Protein AF-A0A241WR89-F1 (afdb_monomer_lite)

Foldseek 3Di:
DDDDPPDDPVQWADQEDQWIDGPPFIAGNPGGTLPPAPPVAKHDYYPLAQWIAGPVAIDHSSDGDDPVPPDDDPSNVSNVVVCVVVVVDPDPD

Radius of gyration: 13.66 Å; chains: 1; bounding box: 31×27×39 Å

pLDDT: mean 81.84, std 13.42, range [38.5, 95.12]

Secondary structure (DSSP, 8-state):
----TT--GGG-EEEETTEEE-SS-EEETTTEE-TT--TTT-B--TTS-SEEEETTEEEETTEEE-TTSS---HHHHHHHHHHHHTT------

Sequence (93 aa):
MSIFEDADAQIFEIIGDCYAKDKYNIYEERSGKFEGVDDVSFKTKFDLGCIGRDKKGNWFWGNREDLNDPIHDNELKNGQRHWLNEGLRKPFI

Structure (mmCIF, N/CA/C/O backbone):
data_AF-A0A241WR89-F1
#
_entry.id   AF-A0A241WR89-F1
#
loop_
_atom_site.group_PDB
_atom_site.id
_atom_site.type_symbol
_atom_site.label_atom_id
_atom_site.label_alt_id
_atom_site.label_comp_id
_atom_site.label_asym_id
_atom_site.label_entity_id
_atom_site.label_seq_id
_atom_site.pdbx_PDB_ins_code
_atom_site.Cartn_x
_atom_site.Cartn_y
_atom_site.Cartn_z
_atom_site.occupancy
_atom_site.B_iso_or_equiv
_atom_site.auth_seq_id
_atom_site.auth_comp_id
_atom_site.auth_asym_id
_atom_site.auth_atom_id
_atom_site.pdbx_PDB_model_num
ATOM 1 N N . MET A 1 1 ? 4.974 -6.318 22.847 1.00 48.66 1 MET A N 1
ATOM 2 C CA . MET A 1 1 ? 3.599 -6.595 22.390 1.00 48.66 1 MET A CA 1
ATOM 3 C C . MET A 1 1 ? 2.881 -5.264 22.373 1.00 48.66 1 MET A C 1
ATOM 5 O O . MET A 1 1 ? 2.786 -4.649 23.427 1.00 48.66 1 MET A O 1
ATOM 9 N N . SER A 1 2 ? 2.510 -4.777 21.193 1.00 57.28 2 SER A N 1
ATOM 10 C CA . SER A 1 2 ? 1.800 -3.503 21.049 1.00 57.28 2 SER A CA 1
ATOM 11 C C . SER A 1 2 ? 0.305 -3.793 21.005 1.00 57.28 2 SER A C 1
ATOM 13 O O . SER A 1 2 ? -0.118 -4.679 20.266 1.00 57.28 2 SER A O 1
ATOM 15 N N . ILE A 1 3 ? -0.471 -3.094 21.829 1.00 63.84 3 ILE A N 1
ATOM 16 C CA . ILE A 1 3 ? -1.932 -3.183 21.868 1.00 63.84 3 ILE A CA 1
ATOM 17 C C . ILE A 1 3 ? -2.454 -1.850 21.339 1.00 63.84 3 ILE A C 1
ATOM 19 O O . ILE A 1 3 ? -2.050 -0.798 21.830 1.00 63.84 3 ILE A O 1
ATOM 23 N N . PHE A 1 4 ? -3.310 -1.899 20.322 1.00 66.25 4 PHE A N 1
ATOM 24 C CA . PHE A 1 4 ? -3.969 -0.724 19.760 1.00 66.25 4 PHE A CA 1
ATOM 25 C C . PHE A 1 4 ? -5.405 -0.696 20.288 1.00 66.25 4 PHE A C 1
ATOM 27 O O . PHE A 1 4 ? -6.196 -1.559 19.922 1.00 66.25 4 PHE A O 1
ATOM 34 N N . GLU A 1 5 ? -5.728 0.253 21.170 1.00 68.88 5 GLU A N 1
ATOM 35 C CA . GLU A 1 5 ? -7.037 0.311 21.851 1.00 68.88 5 GLU A CA 1
ATOM 36 C C . GLU A 1 5 ? -8.215 0.520 20.884 1.00 68.88 5 GLU A C 1
ATOM 38 O O . GLU A 1 5 ? -9.313 0.039 21.145 1.00 68.88 5 GLU A O 1
ATOM 43 N N . ASP A 1 6 ? -7.966 1.162 19.740 1.00 68.25 6 ASP A N 1
ATOM 44 C CA . ASP A 1 6 ? -8.966 1.393 18.690 1.00 68.25 6 ASP A CA 1
ATOM 45 C C . ASP A 1 6 ? -9.071 0.247 17.669 1.00 68.25 6 ASP A C 1
ATOM 47 O O . ASP A 1 6 ? -9.893 0.319 16.753 1.00 68.25 6 ASP A O 1
ATOM 51 N N . ALA A 1 7 ? -8.222 -0.783 17.773 1.00 63.16 7 ALA A N 1
ATOM 52 C CA . ALA A 1 7 ? -8.223 -1.876 16.809 1.00 63.16 7 ALA A CA 1
ATOM 53 C C . ALA A 1 7 ? -9.416 -2.804 17.052 1.00 63.16 7 ALA A C 1
ATOM 55 O O . ALA A 1 7 ? -9.520 -3.466 18.089 1.00 63.16 7 ALA A O 1
ATOM 56 N N . ASP A 1 8 ? -10.300 -2.895 16.061 1.00 68.00 8 ASP A N 1
ATOM 57 C CA . ASP A 1 8 ? -11.430 -3.818 16.100 1.00 68.00 8 ASP A CA 1
ATOM 58 C C . ASP A 1 8 ? -11.020 -5.175 15.515 1.00 68.00 8 ASP A C 1
ATOM 60 O O . ASP A 1 8 ? -11.103 -5.425 14.310 1.00 68.00 8 ASP A O 1
ATOM 64 N N . ALA A 1 9 ? -10.569 -6.073 16.394 1.00 64.75 9 ALA A N 1
ATOM 65 C CA . ALA A 1 9 ? -10.123 -7.409 16.010 1.00 64.75 9 ALA A CA 1
ATOM 66 C C . ALA A 1 9 ? -11.231 -8.278 15.380 1.00 64.75 9 ALA A C 1
ATOM 68 O O . ALA A 1 9 ? -10.911 -9.276 14.736 1.00 64.75 9 ALA A O 1
ATOM 69 N N . GLN A 1 10 ? -12.518 -7.935 15.539 1.00 67.62 10 GLN A N 1
ATOM 70 C CA . GLN A 1 10 ? -13.610 -8.704 14.927 1.00 67.62 10 GLN A CA 1
ATOM 71 C C . GLN A 1 10 ? -13.783 -8.407 13.432 1.00 67.62 10 GLN A C 1
ATOM 73 O O . GLN A 1 10 ? -14.431 -9.188 12.737 1.00 67.62 10 GLN A O 1
ATOM 78 N N . ILE A 1 11 ? -13.212 -7.305 12.930 1.00 73.31 11 ILE A N 1
ATOM 79 C CA . ILE A 1 11 ? -13.406 -6.815 11.552 1.00 73.31 11 ILE A CA 1
ATOM 80 C C . ILE A 1 11 ? -12.067 -6.759 10.795 1.00 73.31 11 ILE A C 1
ATOM 82 O O . ILE A 1 11 ? -11.938 -6.100 9.767 1.00 73.31 11 ILE A O 1
ATOM 86 N N . PHE A 1 12 ? -11.045 -7.445 11.300 1.00 82.69 12 PHE A N 1
ATOM 87 C CA . PHE A 1 12 ? -9.736 -7.448 10.666 1.00 82.69 12 PHE A CA 1
ATOM 88 C C . PHE A 1 12 ? -9.778 -8.236 9.349 1.00 82.69 12 PHE A C 1
ATOM 90 O O . PHE A 1 12 ? -10.060 -9.435 9.335 1.00 82.69 12 PHE A O 1
ATOM 97 N N . GLU A 1 13 ? -9.492 -7.563 8.238 1.00 91.62 13 GLU A N 1
ATOM 98 C CA . GLU A 1 13 ? -9.438 -8.146 6.899 1.00 91.62 13 GLU A CA 1
ATOM 99 C C . GLU A 1 13 ? -7.996 -8.121 6.394 1.00 91.62 13 GLU A C 1
ATOM 101 O O . GLU A 1 13 ? -7.362 -7.066 6.342 1.00 91.62 13 GLU A O 1
ATOM 106 N N . ILE A 1 14 ? -7.475 -9.279 5.989 1.00 93.12 14 ILE A N 1
ATOM 107 C CA . ILE A 1 14 ? -6.219 -9.346 5.238 1.00 93.12 14 ILE A CA 1
ATOM 108 C C . ILE A 1 14 ? -6.533 -8.906 3.805 1.00 93.12 14 ILE A C 1
ATOM 110 O O . ILE A 1 14 ? -7.382 -9.507 3.151 1.00 93.12 14 ILE A O 1
ATOM 114 N N . ILE A 1 15 ? -5.865 -7.856 3.327 1.00 94.06 15 ILE A N 1
ATOM 115 C CA . ILE A 1 15 ? -6.158 -7.220 2.027 1.00 94.06 15 ILE A CA 1
ATOM 116 C C . ILE A 1 15 ? -5.060 -7.433 0.983 1.00 94.06 15 ILE A C 1
ATOM 118 O O . ILE A 1 15 ? -5.243 -7.089 -0.185 1.00 94.06 15 ILE A O 1
ATOM 122 N N . GLY A 1 16 ? -3.925 -7.994 1.391 1.00 93.94 16 GLY A N 1
ATOM 123 C CA . GLY A 1 16 ? -2.816 -8.374 0.526 1.00 93.94 16 GLY A CA 1
ATOM 124 C C . GLY A 1 16 ? -1.760 -9.137 1.313 1.00 93.94 16 GLY A C 1
ATOM 125 O O . GLY A 1 16 ? -1.959 -9.434 2.490 1.00 93.94 16 GLY A O 1
ATOM 126 N N . ASP A 1 17 ? -0.627 -9.416 0.674 1.00 93.25 17 ASP A N 1
ATOM 127 C CA . ASP A 1 17 ? 0.373 -10.337 1.229 1.00 93.25 17 ASP A CA 1
ATOM 128 C C . ASP A 1 17 ? 0.947 -9.873 2.575 1.00 93.25 17 ASP A C 1
ATOM 130 O O . ASP A 1 17 ? 1.213 -10.693 3.446 1.00 93.25 17 ASP A O 1
ATOM 134 N N . CYS A 1 18 ? 1.095 -8.557 2.760 1.00 94.81 18 CYS A N 1
ATOM 135 C CA . CYS A 1 18 ? 1.762 -7.974 3.934 1.00 94.81 18 CYS A CA 1
ATOM 136 C C . CYS A 1 18 ? 0.928 -6.864 4.586 1.00 94.81 18 CYS A C 1
ATOM 138 O O . CYS A 1 18 ? 1.443 -6.064 5.371 1.00 94.81 18 CYS A O 1
ATOM 140 N N . TYR A 1 19 ? -0.359 -6.786 4.226 1.00 95.12 19 TYR A N 1
ATOM 141 C CA . TYR A 1 19 ? -1.254 -5.721 4.654 1.00 95.12 19 TYR A CA 1
ATOM 142 C C . TYR A 1 19 ? -2.608 -6.253 5.095 1.00 95.12 19 TYR A C 1
ATOM 144 O O . TYR A 1 19 ? -3.223 -7.105 4.450 1.00 95.12 19 TYR A O 1
ATOM 152 N N . ALA A 1 20 ? -3.115 -5.646 6.154 1.00 93.81 20 ALA A N 1
ATOM 153 C CA . ALA A 1 20 ? -4.452 -5.876 6.658 1.00 93.81 20 ALA A CA 1
ATOM 154 C C . ALA A 1 20 ? -5.111 -4.551 7.033 1.00 93.81 20 ALA A C 1
ATOM 156 O O . ALA A 1 20 ? -4.447 -3.520 7.131 1.00 93.81 20 ALA A O 1
ATOM 157 N N . LYS A 1 21 ? -6.422 -4.557 7.230 1.00 92.00 21 LYS A N 1
ATOM 158 C CA . LYS A 1 21 ? -7.172 -3.377 7.653 1.00 92.00 21 LYS A CA 1
ATOM 159 C C . LYS A 1 21 ? -8.228 -3.736 8.677 1.00 92.00 21 LYS A C 1
ATOM 161 O O . LYS A 1 21 ? -8.751 -4.846 8.677 1.00 92.00 21 LYS A O 1
ATOM 166 N N . ASP A 1 22 ? -8.591 -2.750 9.477 1.00 89.31 22 ASP A N 1
ATOM 167 C CA . ASP A 1 22 ? -9.875 -2.725 10.162 1.00 89.31 22 ASP A CA 1
ATOM 168 C C . ASP A 1 22 ? -10.752 -1.608 9.563 1.00 89.31 22 ASP A C 1
ATOM 170 O O . ASP A 1 22 ? -10.571 -1.180 8.414 1.00 89.31 22 ASP A O 1
ATOM 174 N N . LYS A 1 23 ? -11.744 -1.142 10.324 1.00 83.19 23 LYS A N 1
ATOM 175 C CA . LYS A 1 23 ? -12.641 -0.062 9.905 1.00 83.19 23 LYS A CA 1
ATOM 176 C C . LYS A 1 23 ? -11.943 1.302 9.756 1.00 83.19 23 LYS A C 1
ATOM 178 O O . LYS A 1 23 ? -12.461 2.144 9.023 1.00 83.19 23 LYS A O 1
ATOM 183 N N . TYR A 1 24 ? -10.830 1.539 10.446 1.00 83.25 24 TYR A N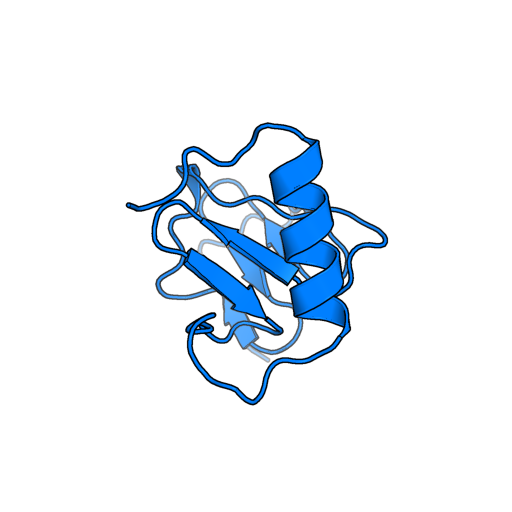 1
ATOM 184 C CA . TYR A 1 24 ? -10.222 2.864 10.612 1.00 83.25 24 TYR A CA 1
ATOM 185 C C . TYR A 1 24 ? -8.756 2.939 10.183 1.00 83.25 24 TYR A C 1
ATOM 187 O O . TYR A 1 24 ? -8.258 4.029 9.919 1.00 83.25 24 TYR A O 1
ATOM 195 N N .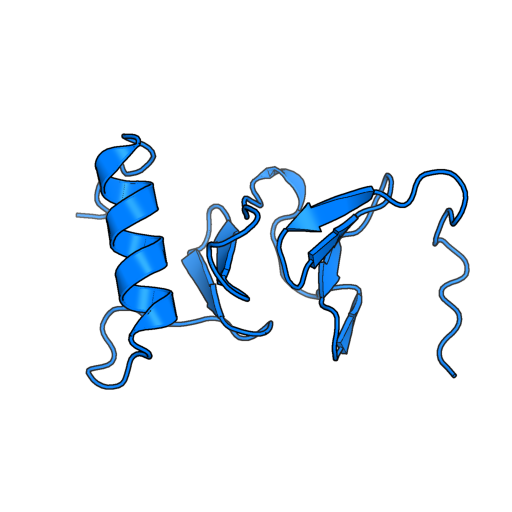 ASN A 1 25 ? -8.047 1.814 10.160 1.00 89.69 25 ASN A N 1
ATOM 196 C CA . ASN A 1 25 ? -6.608 1.768 9.984 1.00 89.69 25 ASN A CA 1
ATOM 197 C C . ASN A 1 25 ? -6.205 0.648 9.027 1.00 89.69 25 ASN A C 1
ATOM 199 O O . ASN A 1 25 ? -6.867 -0.384 8.898 1.00 89.69 25 ASN A O 1
ATOM 203 N N . ILE A 1 26 ? -5.049 0.853 8.406 1.00 93.06 26 ILE A N 1
ATOM 204 C CA . ILE A 1 26 ? -4.309 -0.180 7.691 1.00 93.06 26 ILE A CA 1
ATOM 205 C C . ILE A 1 26 ? -3.116 -0.560 8.553 1.00 93.06 26 ILE A C 1
ATOM 207 O O . ILE A 1 26 ? -2.548 0.278 9.254 1.00 93.06 26 ILE A O 1
ATOM 211 N N . TYR A 1 27 ? -2.746 -1.826 8.492 1.00 93.00 27 TYR A N 1
ATOM 212 C CA . TYR A 1 27 ? -1.644 -2.414 9.218 1.00 93.00 27 TYR A CA 1
ATOM 213 C C . TYR A 1 27 ? -0.698 -3.066 8.218 1.00 93.00 27 TYR A C 1
ATOM 215 O O . TYR A 1 27 ? -1.139 -3.789 7.325 1.00 93.00 27 TYR A O 1
ATOM 223 N N . GLU A 1 28 ? 0.592 -2.795 8.362 1.00 93.75 28 GLU A N 1
ATOM 224 C CA . GLU A 1 28 ? 1.670 -3.510 7.692 1.00 93.75 28 GLU A CA 1
ATOM 225 C C . GLU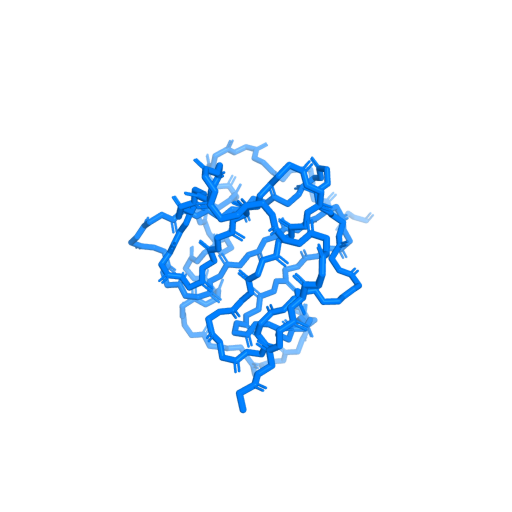 A 1 28 ? 2.229 -4.567 8.649 1.00 93.75 28 GLU A C 1
ATOM 227 O O . GLU A 1 28 ? 2.342 -4.344 9.855 1.00 93.75 28 GLU A O 1
ATOM 232 N N . GLU A 1 29 ? 2.546 -5.742 8.113 1.00 91.62 29 GLU A N 1
ATOM 233 C CA . GLU A 1 29 ? 2.874 -6.943 8.889 1.00 91.62 29 GLU A CA 1
ATOM 234 C C . GLU A 1 29 ? 3.994 -6.743 9.929 1.00 91.62 29 GLU A C 1
ATOM 236 O O . GLU A 1 29 ? 3.939 -7.320 11.017 1.00 91.62 29 GLU A O 1
ATOM 241 N N . ARG A 1 30 ? 5.011 -5.925 9.630 1.00 90.69 30 ARG A N 1
ATOM 242 C CA . ARG A 1 30 ? 6.218 -5.798 10.464 1.00 90.69 30 ARG A CA 1
ATOM 243 C C . ARG A 1 30 ? 6.136 -4.653 11.460 1.00 90.69 30 ARG A C 1
ATOM 245 O O . ARG A 1 30 ? 6.687 -4.745 12.557 1.00 90.69 30 ARG A O 1
ATOM 252 N N . SER A 1 31 ? 5.489 -3.567 11.065 1.00 87.88 31 SER A N 1
ATOM 253 C CA . SER A 1 31 ? 5.417 -2.311 11.814 1.00 87.88 31 SER A CA 1
ATOM 254 C C . SER A 1 31 ? 4.090 -2.120 12.552 1.00 87.88 31 SER A C 1
ATOM 256 O O . SER A 1 31 ? 4.012 -1.305 13.473 1.00 87.88 31 SER A O 1
ATOM 258 N N . GLY A 1 32 ? 3.063 -2.910 12.230 1.00 90.12 32 GLY A N 1
ATOM 259 C CA . GLY A 1 32 ? 1.721 -2.741 12.770 1.00 90.12 32 GLY A CA 1
ATOM 260 C C . GLY A 1 32 ? 1.010 -1.593 12.066 1.00 90.12 32 GLY A C 1
ATOM 261 O O . GLY A 1 32 ? 0.939 -1.579 10.842 1.00 90.12 32 GLY A O 1
ATOM 262 N N . LYS A 1 33 ? 0.434 -0.646 12.815 1.00 90.88 33 LYS A N 1
ATOM 263 C CA . LYS A 1 33 ? -0.342 0.455 12.225 1.00 90.88 33 LYS A CA 1
ATOM 264 C C . LYS A 1 33 ? 0.490 1.214 11.184 1.00 90.88 33 LYS A C 1
ATOM 266 O O . LYS A 1 33 ? 1.581 1.702 11.470 1.00 90.88 33 LYS A O 1
ATOM 271 N N . PHE A 1 34 ? -0.047 1.304 9.973 1.00 92.50 34 PHE A N 1
ATOM 272 C CA . PHE A 1 34 ? 0.647 1.843 8.817 1.00 92.50 34 PHE A CA 1
ATOM 273 C C . PHE A 1 34 ? 0.514 3.370 8.780 1.00 92.50 34 PHE A C 1
ATOM 275 O O . PHE A 1 34 ? -0.446 3.927 8.253 1.00 92.50 34 PHE A O 1
ATOM 282 N N . GLU A 1 35 ? 1.479 4.061 9.377 1.00 90.00 35 GLU A N 1
ATOM 283 C CA . GLU A 1 35 ? 1.450 5.518 9.513 1.00 90.00 35 GLU A CA 1
ATOM 284 C C . GLU A 1 35 ? 1.692 6.259 8.183 1.00 90.00 35 GLU A C 1
ATOM 286 O O . GLU A 1 35 ? 2.517 5.876 7.353 1.00 90.00 35 GLU A O 1
ATOM 291 N N . GLY A 1 36 ? 0.982 7.375 7.980 1.00 90.00 36 GLY A N 1
ATOM 292 C CA . GLY A 1 36 ? 1.160 8.270 6.825 1.00 90.00 36 GLY A CA 1
ATOM 293 C C . GLY A 1 36 ? 0.532 7.801 5.502 1.00 90.00 36 GLY A C 1
ATOM 294 O O . GLY A 1 36 ? 0.484 8.589 4.540 1.00 90.00 36 GLY A O 1
ATOM 295 N N . VAL A 1 37 ? 0.018 6.568 5.466 1.00 92.44 37 VAL A N 1
ATOM 296 C CA . VAL A 1 37 ? -0.783 6.028 4.363 1.00 92.44 37 VAL A CA 1
ATOM 297 C C . VAL A 1 37 ? -2.076 6.822 4.199 1.00 92.44 37 VAL A C 1
ATOM 299 O O . VAL A 1 37 ? -2.685 7.265 5.171 1.00 92.44 37 VAL A O 1
ATOM 302 N N . ASP A 1 38 ? -2.489 7.045 2.954 1.00 92.31 38 ASP A N 1
ATOM 303 C CA . ASP A 1 38 ? -3.863 7.464 2.682 1.00 92.31 38 ASP A CA 1
ATOM 304 C C . ASP A 1 38 ? -4.740 6.213 2.568 1.00 92.31 38 ASP A C 1
ATOM 306 O O . ASP A 1 38 ? -4.824 5.593 1.509 1.00 92.31 38 ASP A O 1
ATOM 310 N N . ASP A 1 39 ? -5.341 5.825 3.689 1.00 89.50 39 ASP A N 1
ATOM 311 C CA . ASP A 1 39 ? -6.136 4.608 3.867 1.00 89.50 39 ASP A CA 1
ATOM 312 C C . ASP A 1 39 ? -7.328 4.523 2.903 1.00 89.50 39 ASP A C 1
ATOM 314 O O . ASP A 1 39 ? -7.609 3.461 2.347 1.00 89.50 39 ASP A O 1
ATOM 318 N N . VAL A 1 40 ? -7.976 5.658 2.629 1.00 89.94 40 VAL A N 1
ATOM 319 C CA . VAL A 1 40 ? -9.119 5.752 1.710 1.00 89.94 40 VAL A CA 1
ATOM 320 C C . VAL A 1 40 ? -8.743 5.355 0.279 1.00 89.94 40 VAL A C 1
ATOM 322 O O . VAL A 1 40 ? -9.544 4.732 -0.421 1.00 89.94 40 VAL A O 1
ATOM 325 N N . SER A 1 41 ? -7.546 5.726 -0.185 1.00 91.75 41 SER A N 1
ATOM 326 C CA . SER A 1 41 ? -7.081 5.416 -1.544 1.00 91.75 41 SER A CA 1
ATOM 327 C C . SER A 1 41 ? -6.116 4.238 -1.623 1.00 91.75 41 SER A C 1
ATOM 329 O O . SER A 1 41 ? -5.682 3.905 -2.732 1.00 91.75 41 SER A O 1
ATOM 331 N N . PHE A 1 42 ? -5.780 3.618 -0.490 1.00 92.38 42 PHE A N 1
ATOM 332 C CA . PHE A 1 42 ? -4.816 2.534 -0.451 1.00 92.38 42 PHE A CA 1
ATOM 333 C C . PHE A 1 42 ? -5.313 1.307 -1.215 1.00 92.38 42 PHE A C 1
ATOM 335 O O . PHE A 1 42 ? -6.467 0.887 -1.114 1.00 92.38 42 PHE A O 1
ATOM 342 N N . LYS A 1 43 ? -4.409 0.720 -1.992 1.00 92.19 43 LYS A N 1
ATOM 343 C CA . LYS A 1 43 ? -4.621 -0.484 -2.784 1.00 92.19 43 LYS A CA 1
ATOM 344 C C . LYS A 1 43 ? -3.412 -1.392 -2.653 1.00 92.19 43 LYS A C 1
ATOM 346 O O . LYS A 1 43 ? -2.270 -0.953 -2.755 1.00 92.19 43 LYS A O 1
ATOM 351 N N . THR A 1 44 ? -3.693 -2.670 -2.494 1.00 92.75 44 THR A N 1
ATOM 352 C CA . THR A 1 44 ? -2.738 -3.775 -2.533 1.00 92.75 44 THR A CA 1
ATOM 353 C C . THR A 1 44 ? -3.482 -5.009 -3.052 1.00 92.75 44 THR A C 1
ATOM 355 O O . THR A 1 44 ? -4.688 -4.926 -3.312 1.00 92.75 44 THR A O 1
ATOM 358 N N . LYS A 1 45 ? -2.770 -6.109 -3.297 1.00 90.25 45 LYS A N 1
ATOM 359 C CA . LYS A 1 45 ? -3.340 -7.386 -3.733 1.00 90.25 45 LYS A CA 1
ATOM 360 C C . LYS A 1 45 ? -2.512 -8.539 -3.184 1.00 90.25 45 LYS A C 1
ATOM 362 O 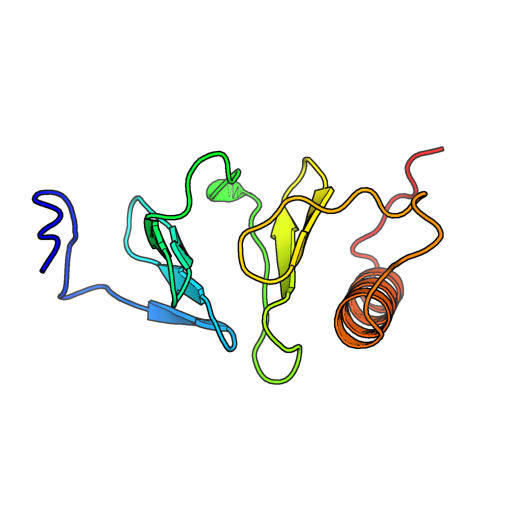O . LYS A 1 45 ? -1.337 -8.365 -2.878 1.00 90.25 45 LYS A O 1
ATOM 367 N N . PHE A 1 46 ? -3.148 -9.699 -3.113 1.00 88.94 46 PHE A N 1
ATOM 368 C CA . PHE A 1 46 ? -2.460 -10.969 -2.934 1.00 88.94 46 PHE A CA 1
ATOM 369 C C . PHE A 1 46 ? -1.597 -11.305 -4.153 1.00 88.94 46 PHE A C 1
ATOM 371 O O . PHE A 1 46 ? -1.909 -10.874 -5.269 1.00 88.94 46 PHE A O 1
ATOM 378 N N . ASP A 1 47 ? -0.534 -12.070 -3.920 1.00 88.69 47 ASP A N 1
ATOM 379 C CA . ASP A 1 47 ? 0.448 -12.526 -4.912 1.00 88.69 47 ASP A CA 1
ATOM 380 C C . ASP A 1 47 ? 1.213 -11.390 -5.626 1.00 88.69 47 ASP A C 1
ATOM 382 O O . ASP A 1 47 ? 1.829 -11.595 -6.678 1.00 88.69 47 ASP A O 1
ATOM 386 N N . LEU A 1 48 ? 1.182 -10.177 -5.067 1.00 85.25 48 LEU A N 1
ATOM 387 C CA . LEU A 1 48 ? 1.901 -9.006 -5.578 1.00 85.25 48 LEU A CA 1
ATOM 388 C C . LEU A 1 48 ? 3.193 -8.736 -4.786 1.00 85.25 48 LEU A C 1
ATOM 390 O O . LEU A 1 48 ? 4.016 -7.931 -5.220 1.00 85.25 48 LEU A O 1
ATOM 394 N N . GLY A 1 49 ? 3.369 -9.400 -3.644 1.00 89.50 49 GLY A N 1
ATOM 395 C CA . GLY A 1 49 ? 4.376 -9.105 -2.633 1.00 89.50 49 GLY A CA 1
ATOM 396 C C . GLY A 1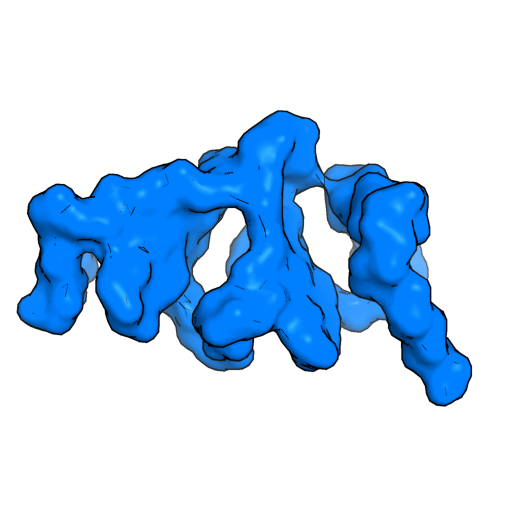 49 ? 3.930 -7.991 -1.684 1.00 89.50 49 GLY A C 1
ATOM 397 O O . GLY A 1 49 ? 2.789 -7.521 -1.710 1.00 89.50 49 GLY A O 1
ATOM 398 N N . CYS A 1 50 ? 4.861 -7.505 -0.860 1.00 91.88 50 CYS A N 1
ATOM 399 C CA . CYS A 1 50 ? 4.620 -6.432 0.110 1.00 91.88 50 CYS A CA 1
ATOM 400 C C . CYS A 1 50 ? 4.547 -5.046 -0.544 1.00 91.88 50 CYS A C 1
ATOM 402 O O . CYS A 1 50 ? 5.275 -4.120 -0.175 1.00 91.88 50 CYS A O 1
ATOM 404 N N . ILE A 1 51 ? 3.683 -4.907 -1.547 1.00 91.38 51 ILE A N 1
ATOM 405 C CA . ILE A 1 51 ? 3.517 -3.700 -2.347 1.00 91.38 51 ILE A CA 1
ATOM 406 C C . ILE A 1 51 ? 2.149 -3.101 -2.072 1.00 91.38 51 ILE A C 1
ATOM 408 O O . ILE A 1 51 ? 1.107 -3.741 -2.226 1.00 91.38 51 ILE A O 1
ATOM 412 N N . GLY A 1 52 ? 2.163 -1.826 -1.715 1.00 91.88 52 GLY A N 1
ATOM 413 C CA . GLY A 1 52 ? 0.975 -1.008 -1.569 1.00 91.88 52 GLY A CA 1
ATOM 414 C C . GLY A 1 52 ? 1.050 0.218 -2.462 1.00 91.88 52 GLY A C 1
ATOM 415 O O . GLY A 1 52 ? 2.115 0.625 -2.927 1.00 91.88 52 GLY A O 1
ATOM 416 N N . ARG A 1 53 ? -0.088 0.855 -2.693 1.00 89.94 53 ARG A N 1
ATOM 417 C CA . ARG A 1 53 ? -0.141 2.153 -3.356 1.00 89.94 53 ARG A CA 1
ATOM 418 C C . ARG A 1 53 ? -1.281 2.969 -2.801 1.00 89.94 53 ARG A C 1
ATOM 420 O O . ARG A 1 53 ? -2.376 2.457 -2.642 1.00 89.94 53 ARG A O 1
ATOM 427 N N . ASP A 1 54 ? -1.042 4.253 -2.606 1.00 92.06 54 ASP A N 1
ATOM 428 C CA . ASP A 1 54 ? -2.092 5.229 -2.349 1.00 92.06 54 ASP A CA 1
ATOM 429 C C . ASP A 1 54 ? -2.009 6.394 -3.349 1.00 92.06 54 ASP A C 1
ATOM 431 O O . ASP A 1 54 ? -1.192 6.402 -4.280 1.00 92.06 54 ASP A O 1
ATOM 435 N N . LYS A 1 55 ? -2.861 7.408 -3.176 1.00 89.75 55 LYS A N 1
ATOM 436 C CA . LYS A 1 55 ? -2.886 8.593 -4.047 1.00 89.75 55 LYS A CA 1
ATOM 437 C C . LYS A 1 55 ? -1.564 9.364 -4.091 1.00 89.75 55 LYS A C 1
ATOM 439 O O . LYS A 1 55 ? -1.333 10.097 -5.050 1.00 89.75 55 LYS A O 1
ATOM 444 N N . LYS A 1 56 ? -0.717 9.239 -3.065 1.00 88.69 56 LYS A N 1
ATOM 445 C CA . LYS A 1 56 ? 0.551 9.966 -2.954 1.00 88.69 56 LYS A CA 1
ATOM 446 C C . LYS A 1 56 ? 1.703 9.195 -3.603 1.00 88.69 56 LYS A C 1
ATOM 448 O O . LYS A 1 56 ? 2.748 9.786 -3.837 1.00 88.69 56 LYS A O 1
ATOM 453 N N . GLY A 1 57 ? 1.599 7.877 -3.797 1.00 87.19 57 GLY A N 1
ATOM 454 C CA . GLY A 1 57 ? 2.692 7.075 -4.361 1.00 87.19 57 GLY A CA 1
ATOM 455 C C . GLY A 1 57 ? 2.656 5.599 -3.979 1.00 87.19 57 GLY A C 1
ATOM 456 O O . GLY A 1 57 ? 1.657 5.109 -3.454 1.00 87.19 57 GLY A O 1
ATOM 457 N N . ASN A 1 58 ? 3.750 4.894 -4.274 1.00 88.81 58 ASN A N 1
ATOM 458 C CA . ASN A 1 58 ? 3.889 3.476 -3.953 1.00 88.81 58 ASN A CA 1
ATOM 459 C C . ASN A 1 58 ? 4.573 3.275 -2.605 1.00 88.81 58 ASN A C 1
ATOM 461 O O . ASN A 1 58 ? 5.367 4.099 -2.148 1.00 88.81 58 ASN A O 1
ATOM 465 N N . TRP A 1 59 ? 4.264 2.129 -2.029 1.00 91.50 59 TRP A N 1
ATOM 466 C CA . TRP A 1 59 ? 4.831 1.617 -0.809 1.00 91.50 59 TRP A CA 1
ATOM 467 C C . TRP A 1 59 ? 5.467 0.265 -1.096 1.00 91.50 59 TRP A C 1
ATOM 469 O O . TRP A 1 59 ? 4.874 -0.562 -1.793 1.00 91.50 59 TRP A O 1
ATOM 479 N N . PHE A 1 60 ? 6.641 0.037 -0.529 1.00 90.50 60 PHE A N 1
ATOM 480 C CA . PHE A 1 60 ? 7.267 -1.272 -0.474 1.00 90.50 60 PHE A CA 1
ATOM 481 C C . PHE A 1 60 ? 7.591 -1.550 0.978 1.00 90.50 60 PHE A C 1
ATOM 483 O O . PHE A 1 60 ? 8.300 -0.770 1.615 1.00 90.50 60 PHE A O 1
ATOM 490 N N . TRP A 1 61 ? 7.066 -2.648 1.525 1.00 90.75 61 TRP A N 1
ATOM 491 C CA . TRP A 1 61 ? 7.479 -3.097 2.855 1.00 90.75 61 TRP A CA 1
ATOM 492 C C . TRP A 1 61 ? 7.228 -2.036 3.956 1.00 90.75 61 TRP A C 1
ATOM 494 O O . TRP A 1 61 ? 7.975 -1.926 4.927 1.00 90.75 61 TRP A O 1
ATOM 504 N N . GLY A 1 62 ? 6.196 -1.206 3.769 1.00 89.81 62 GLY A N 1
ATOM 505 C CA . GLY A 1 62 ? 5.843 -0.095 4.664 1.00 89.81 62 GLY A CA 1
ATOM 506 C C . GLY A 1 62 ? 6.627 1.207 4.435 1.00 89.81 62 GLY A C 1
ATOM 507 O O . GLY A 1 62 ? 6.280 2.233 5.011 1.00 89.81 62 GLY A O 1
ATOM 508 N N . ASN A 1 63 ? 7.636 1.214 3.560 1.00 90.19 63 ASN A N 1
ATOM 509 C CA . ASN A 1 63 ? 8.404 2.409 3.211 1.00 90.19 63 ASN A CA 1
ATOM 510 C C . ASN A 1 63 ? 7.872 3.067 1.944 1.00 90.19 63 ASN A C 1
ATOM 512 O O . ASN A 1 63 ? 7.366 2.405 1.036 1.00 90.19 63 ASN A O 1
ATOM 516 N N . ARG A 1 64 ? 7.957 4.397 1.900 1.00 89.50 64 ARG A N 1
ATOM 517 C CA . ARG A 1 64 ? 7.549 5.185 0.741 1.00 89.50 64 ARG A CA 1
ATOM 518 C C . ARG A 1 64 ? 8.675 5.204 -0.278 1.00 89.50 64 ARG A C 1
ATOM 520 O O . ARG A 1 64 ? 9.772 5.646 0.038 1.00 89.50 64 ARG A O 1
ATOM 527 N N . GLU A 1 65 ? 8.360 4.795 -1.498 1.00 87.38 65 GLU A N 1
ATOM 528 C CA . GLU A 1 65 ? 9.358 4.619 -2.550 1.00 87.38 65 GLU A CA 1
ATOM 529 C C . GLU A 1 65 ? 9.233 5.710 -3.618 1.00 87.38 65 GLU A C 1
ATOM 531 O O . GLU A 1 65 ? 8.152 5.928 -4.182 1.00 87.38 65 GLU A O 1
ATOM 536 N N . ASP A 1 66 ? 10.345 6.384 -3.919 1.00 80.75 66 ASP A N 1
ATOM 537 C CA . ASP A 1 66 ? 10.449 7.279 -5.073 1.00 80.75 66 ASP A CA 1
ATOM 538 C C . ASP A 1 66 ? 10.866 6.473 -6.294 1.00 80.75 66 ASP A C 1
ATOM 540 O O . ASP A 1 66 ? 12.027 6.115 -6.427 1.00 80.75 66 ASP A O 1
ATOM 544 N N . LEU A 1 67 ? 9.929 6.241 -7.212 1.00 70.25 67 LEU A N 1
ATOM 545 C CA . LEU A 1 67 ? 10.148 5.489 -8.450 1.00 70.25 67 LEU A CA 1
ATOM 546 C C . LEU A 1 67 ? 11.202 6.079 -9.401 1.00 70.25 67 LEU A C 1
ATOM 548 O O . LEU A 1 67 ? 11.540 5.432 -10.391 1.00 70.25 67 LEU A O 1
ATOM 552 N N . ASN A 1 68 ? 11.692 7.289 -9.143 1.00 73.38 68 ASN A N 1
ATOM 553 C CA . ASN A 1 68 ? 12.789 7.874 -9.906 1.00 73.38 68 ASN A CA 1
ATOM 554 C C . ASN A 1 68 ? 14.170 7.487 -9.358 1.00 73.38 68 ASN A C 1
ATOM 556 O O . ASN A 1 68 ? 15.171 7.742 -10.027 1.00 73.38 68 ASN A O 1
ATOM 560 N N . ASP A 1 69 ? 14.238 6.863 -8.179 1.00 79.50 69 ASP A N 1
ATOM 561 C CA . ASP A 1 69 ? 15.476 6.283 -7.665 1.00 79.50 69 ASP A CA 1
ATOM 562 C C . ASP A 1 69 ? 15.933 5.121 -8.579 1.00 79.50 69 ASP A C 1
ATOM 564 O O . ASP A 1 69 ? 15.151 4.246 -8.931 1.00 79.50 69 ASP A O 1
ATOM 568 N N . PRO A 1 70 ? 17.185 5.059 -9.043 1.00 75.69 70 PRO A N 1
ATOM 569 C CA . PRO A 1 70 ? 17.642 3.924 -9.845 1.00 75.69 70 PRO A CA 1
ATOM 570 C C . PRO A 1 70 ? 17.608 2.573 -9.096 1.00 75.69 70 PRO A C 1
ATOM 572 O O . PRO A 1 70 ? 17.663 1.518 -9.743 1.00 75.69 70 PRO A O 1
ATOM 575 N N . ILE A 1 71 ? 17.516 2.572 -7.763 1.00 71.88 71 ILE A N 1
ATOM 576 C CA . ILE A 1 71 ? 17.557 1.376 -6.918 1.00 71.88 71 ILE A CA 1
ATOM 577 C C . ILE A 1 71 ? 16.140 1.006 -6.453 1.00 71.88 71 ILE A C 1
ATOM 579 O O . ILE A 1 71 ? 15.759 1.235 -5.311 1.00 71.88 71 ILE A O 1
ATOM 583 N N . HIS A 1 72 ? 15.367 0.355 -7.329 1.00 76.69 72 HIS A N 1
ATOM 584 C CA . HIS A 1 72 ? 14.122 -0.323 -6.925 1.00 76.69 72 HIS A CA 1
ATOM 585 C C . HIS A 1 72 ? 14.206 -1.831 -7.014 1.00 76.69 72 HIS A C 1
ATOM 587 O O . HIS A 1 72 ? 14.729 -2.383 -7.992 1.00 76.69 72 HIS A O 1
ATOM 593 N N . ASP A 1 73 ? 13.553 -2.468 -6.044 1.00 81.12 73 ASP A N 1
ATOM 594 C CA . ASP A 1 73 ? 13.296 -3.900 -6.015 1.00 81.12 73 ASP A CA 1
ATOM 595 C C . ASP A 1 73 ? 12.472 -4.365 -7.236 1.00 81.12 73 ASP A C 1
ATOM 597 O O . ASP A 1 73 ? 11.639 -3.636 -7.791 1.00 81.12 73 ASP A O 1
ATOM 601 N N . ASN A 1 74 ? 12.714 -5.600 -7.679 1.00 83.12 74 ASN A N 1
ATOM 602 C CA . ASN A 1 74 ? 11.990 -6.214 -8.788 1.00 83.12 74 ASN A CA 1
ATOM 603 C C . ASN A 1 74 ? 10.507 -6.418 -8.473 1.00 83.12 74 ASN A C 1
ATOM 605 O O . ASN A 1 74 ? 9.686 -6.271 -9.382 1.00 83.12 74 ASN A O 1
ATOM 609 N N . GLU A 1 75 ? 10.161 -6.714 -7.219 1.00 83.19 75 GLU A N 1
ATOM 610 C CA . GLU A 1 75 ? 8.775 -6.817 -6.770 1.00 83.19 75 GLU A CA 1
ATOM 611 C C . GLU A 1 75 ? 8.064 -5.489 -7.021 1.00 83.19 75 GLU A C 1
ATOM 613 O O . GLU A 1 75 ? 7.095 -5.449 -7.780 1.00 83.19 75 GLU A O 1
ATOM 618 N N . LEU A 1 76 ? 8.609 -4.374 -6.521 1.00 82.75 76 LEU A N 1
ATOM 619 C CA . LEU A 1 76 ? 8.040 -3.039 -6.727 1.00 82.75 76 LEU A CA 1
ATOM 620 C C . LEU A 1 76 ? 7.847 -2.707 -8.215 1.00 82.75 76 LEU A C 1
ATOM 622 O O . LEU A 1 76 ? 6.792 -2.203 -8.614 1.00 82.75 76 LEU A O 1
ATOM 626 N N . LYS A 1 77 ? 8.829 -3.044 -9.062 1.00 82.06 77 LYS A N 1
ATOM 627 C CA . LYS A 1 77 ? 8.729 -2.871 -10.524 1.00 82.06 77 LYS A CA 1
ATOM 628 C C . LYS A 1 77 ? 7.628 -3.733 -11.144 1.00 82.06 77 LYS A C 1
ATOM 630 O O . LYS A 1 77 ? 7.019 -3.319 -12.134 1.00 82.06 77 LYS A O 1
ATOM 635 N N . ASN A 1 78 ? 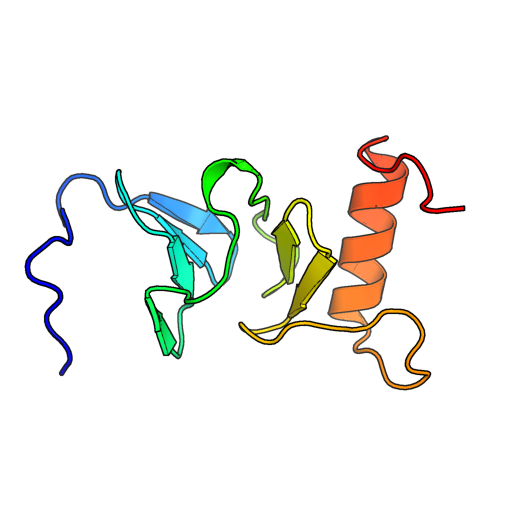7.396 -4.938 -10.626 1.00 82.06 78 ASN A N 1
ATOM 636 C CA . ASN A 1 78 ? 6.318 -5.820 -11.074 1.00 82.06 78 ASN A CA 1
ATOM 637 C C . ASN A 1 78 ? 4.957 -5.274 -10.632 1.00 82.06 78 ASN A C 1
ATOM 639 O O . ASN A 1 78 ? 4.066 -5.129 -11.469 1.00 82.06 78 ASN A O 1
ATOM 643 N N . GLY A 1 79 ? 4.830 -4.862 -9.368 1.00 82.06 79 GLY A N 1
ATOM 644 C CA . GLY A 1 79 ? 3.634 -4.205 -8.849 1.00 82.06 79 GLY A CA 1
ATOM 645 C C . GLY A 1 79 ? 3.275 -2.959 -9.652 1.00 82.06 79 GLY A C 1
ATOM 646 O O . GLY A 1 79 ? 2.147 -2.805 -10.111 1.00 82.06 79 GLY A O 1
ATOM 647 N N . GLN A 1 80 ? 4.249 -2.097 -9.945 1.00 77.75 80 GLN A N 1
ATOM 648 C CA . GLN A 1 80 ? 4.031 -0.917 -10.781 1.00 77.75 80 GLN A CA 1
ATOM 649 C C . GLN A 1 80 ? 3.510 -1.268 -12.184 1.00 77.75 80 GLN A C 1
ATOM 651 O O . GLN A 1 80 ? 2.575 -0.623 -12.669 1.00 77.75 80 GLN A O 1
ATOM 656 N N . ARG A 1 81 ? 4.100 -2.278 -12.837 1.00 81.12 81 ARG A N 1
ATOM 657 C CA . ARG A 1 81 ? 3.643 -2.774 -14.145 1.00 81.12 81 ARG A CA 1
ATOM 658 C C . ARG A 1 81 ? 2.212 -3.304 -14.078 1.00 81.12 81 ARG A C 1
ATOM 660 O O . ARG A 1 81 ? 1.423 -3.007 -14.971 1.00 81.12 81 ARG A O 1
ATOM 667 N N . HIS A 1 82 ? 1.858 -4.007 -13.006 1.00 83.25 82 HIS A N 1
ATOM 668 C CA . HIS A 1 82 ? 0.492 -4.459 -12.749 1.00 83.25 82 HIS A CA 1
ATOM 669 C C . HIS A 1 82 ? -0.494 -3.280 -12.694 1.00 83.25 82 HIS A C 1
ATOM 671 O O . HIS A 1 82 ? -1.452 -3.232 -13.463 1.00 83.25 82 HIS A O 1
ATOM 677 N N . TRP A 1 83 ? -0.212 -2.258 -11.878 1.00 77.56 83 TRP A N 1
ATOM 678 C CA . TRP A 1 83 ? -1.081 -1.077 -11.750 1.00 77.56 83 TRP A CA 1
ATOM 679 C C . TRP A 1 83 ? -1.200 -0.252 -13.042 1.00 77.56 83 TRP A C 1
ATOM 681 O O . TRP A 1 83 ? -2.237 0.363 -13.297 1.00 77.56 83 TRP A O 1
ATOM 691 N N . LEU A 1 84 ? -0.136 -0.216 -13.849 1.00 75.81 84 LEU A N 1
ATOM 692 C CA . LEU A 1 84 ? -0.135 0.386 -15.184 1.00 75.81 84 LEU A CA 1
ATOM 693 C C . LEU A 1 84 ? -1.111 -0.336 -16.121 1.00 75.81 84 LEU A C 1
ATOM 695 O O . LEU A 1 84 ? -1.927 0.316 -16.772 1.00 75.81 84 LEU A O 1
ATOM 699 N N . ASN A 1 85 ? -1.045 -1.666 -16.153 1.00 80.06 85 ASN A N 1
ATOM 700 C CA . ASN A 1 85 ? -1.862 -2.497 -17.036 1.00 80.06 85 ASN A CA 1
ATOM 701 C C . ASN A 1 85 ? -3.348 -2.489 -16.649 1.00 80.06 85 ASN A C 1
ATOM 703 O O . ASN A 1 85 ? -4.204 -2.581 -17.523 1.00 80.06 85 ASN A O 1
ATOM 707 N N . GLU A 1 86 ? -3.672 -2.308 -15.366 1.00 76.88 86 GLU A N 1
ATOM 708 C CA . GLU A 1 86 ? -5.061 -2.188 -14.895 1.00 76.88 86 GLU A CA 1
ATOM 709 C C . GLU A 1 86 ? -5.691 -0.805 -15.152 1.00 76.88 86 GLU A C 1
ATOM 711 O O . GLU A 1 86 ? -6.784 -0.518 -14.666 1.00 76.88 86 GLU A O 1
ATOM 716 N N . GLY A 1 87 ? -5.016 0.093 -15.881 1.00 66.19 87 GLY A N 1
ATOM 717 C CA . GLY A 1 87 ? -5.531 1.441 -16.151 1.00 66.19 87 GLY A CA 1
ATOM 718 C C . GLY A 1 87 ? -5.623 2.321 -14.898 1.00 66.19 87 GLY A C 1
ATOM 719 O O . GLY A 1 87 ? -6.181 3.417 -14.935 1.00 66.19 87 GLY A O 1
ATOM 720 N N . LEU A 1 88 ? -5.025 1.886 -13.784 1.00 65.50 88 LEU A N 1
ATOM 721 C CA . LEU A 1 88 ? -4.969 2.604 -12.507 1.00 65.50 88 LEU A CA 1
ATOM 722 C C . LEU A 1 88 ? -3.856 3.666 -12.482 1.00 65.50 88 LEU A C 1
ATOM 724 O O . LEU A 1 88 ? -3.449 4.166 -11.426 1.00 65.50 88 LEU A O 1
ATOM 728 N N . ARG A 1 89 ? -3.357 4.048 -13.660 1.00 64.00 89 ARG A N 1
ATOM 729 C CA . ARG A 1 89 ? -2.464 5.181 -13.854 1.00 64.00 89 ARG A CA 1
ATOM 730 C C . ARG A 1 89 ? -3.102 6.168 -14.831 1.00 64.00 89 ARG A C 1
ATOM 732 O O . ARG A 1 89 ? -3.196 5.896 -16.020 1.00 64.00 89 ARG A O 1
ATOM 739 N N . LYS A 1 90 ? -3.406 7.376 -14.346 1.00 39.25 90 LYS A N 1
ATOM 740 C CA . LYS A 1 90 ? -3.032 8.563 -15.121 1.00 39.25 90 LYS A CA 1
ATOM 741 C C . LYS A 1 90 ? -1.554 8.814 -14.826 1.00 39.25 90 LYS A C 1
ATOM 743 O O . LYS A 1 90 ? -1.199 8.835 -13.644 1.00 39.25 90 LYS A O 1
ATOM 748 N N . PRO A 1 91 ? -0.670 8.886 -15.834 1.00 39.34 91 PRO A N 1
ATOM 749 C CA . PRO A 1 91 ? 0.711 9.253 -15.584 1.00 39.34 91 PRO A CA 1
ATOM 750 C C . PRO A 1 91 ? 0.723 10.635 -14.934 1.00 39.34 91 PRO A C 1
ATOM 752 O O . PRO A 1 91 ? 0.037 11.541 -15.399 1.00 39.34 91 PRO A O 1
ATOM 755 N N . PHE A 1 92 ? 1.481 10.763 -13.848 1.00 40.50 92 PHE A N 1
ATOM 756 C CA . PHE A 1 92 ? 2.001 12.057 -13.442 1.00 40.50 92 PHE A CA 1
ATOM 757 C C . PHE A 1 92 ? 2.968 12.460 -14.558 1.00 40.50 92 PHE A C 1
ATOM 759 O O . PHE A 1 92 ? 4.045 11.877 -14.686 1.00 40.50 92 PHE A O 1
ATOM 766 N N . ILE A 1 93 ? 2.465 13.294 -15.465 1.00 38.50 93 ILE A N 1
ATOM 767 C CA . ILE A 1 93 ? 3.278 14.184 -16.289 1.00 38.50 93 ILE A CA 1
ATOM 768 C C . ILE A 1 93 ? 3.450 15.449 -15.455 1.00 38.50 93 ILE A C 1
ATOM 770 O O . ILE A 1 93 ? 2.434 15.852 -14.838 1.00 38.50 93 ILE A O 1
#